Protein AF-A0A9N9HN79-F1 (afdb_monomer_lite)

Radius of gyration: 30.15 Å; chains: 1; bounding box: 58×67×75 Å

Sequence (129 aa):
DVYKTEPRVTAGRRTRNINRYTHAQLEGIEKRKSDQANNSPQASTIQQDTLSASRQISLPPETAETDHPRQRRRITTEAEKTILAQLFEFEEKLPETAILKVMSELQTVFSDWTVGRVRQYWRNNQQKK

pLDDT: mean 70.69, std 18.73, range [33.53, 93.19]

Organism: NCBI:txid144530

Foldseek 3Di:
DDDDDDDDPCPDPDPDPDDDDDPVRVVVVVVVVVVVPPDDDDDDDDDDDDDDDDDPPPDDPPDPPVPPPPPDPDDQDPVLVVLLVQQVVDLPDRDPVSLVVSVVVCCVPDVPDDSVNSVVVSVVVSVVD

Secondary structure (DSSP, 8-state):
----PPP-----------PPPPHHHHHHHHHHHHHTTTS-------------------PPPS---------PPPPPPHHHHHHHGGGGG-SS---HHHHHHHHHHHHHH-TT--HHHHHHHHHHHHTT-

Structure (mmCIF, N/CA/C/O backbone):
data_AF-A0A9N9HN79-F1
#
_entry.id   AF-A0A9N9HN79-F1
#
loop_
_atom_site.group_PDB
_atom_site.id
_atom_site.type_symbol
_atom_site.label_atom_id
_atom_site.label_alt_id
_atom_site.label_comp_id
_atom_site.label_asym_id
_atom_site.label_entity_id
_atom_site.label_seq_id
_atom_site.pdbx_PDB_ins_code
_atom_site.Cartn_x
_atom_site.Cartn_y
_atom_site.Cartn_z
_atom_site.occupancy
_atom_site.B_iso_or_equiv
_atom_site.auth_seq_id
_atom_site.auth_comp_id
_atom_site.auth_asym_id
_atom_site.auth_atom_id
_atom_site.pdbx_PDB_model_num
ATOM 1 N N . ASP A 1 1 ? 39.588 -14.903 49.117 1.00 54.19 1 ASP A N 1
ATOM 2 C CA . ASP A 1 1 ? 39.995 -15.151 47.728 1.00 54.19 1 ASP A CA 1
ATOM 3 C C . ASP A 1 1 ? 38.764 -15.621 46.965 1.00 54.19 1 ASP A C 1
ATOM 5 O O . ASP A 1 1 ? 38.142 -16.585 47.395 1.00 54.19 1 ASP A O 1
ATOM 9 N N . VAL A 1 2 ? 38.297 -14.860 45.974 1.00 57.84 2 VAL A N 1
ATOM 10 C CA . VAL A 1 2 ? 37.067 -15.180 45.225 1.00 57.84 2 VAL A CA 1
ATOM 11 C C . VAL A 1 2 ? 37.504 -15.790 43.903 1.00 57.84 2 VAL A C 1
ATOM 13 O O . VAL A 1 2 ? 38.080 -15.094 43.066 1.00 57.84 2 VAL A O 1
ATOM 16 N N . TYR A 1 3 ? 37.261 -17.089 43.729 1.00 56.56 3 TYR A N 1
ATOM 17 C CA . TYR A 1 3 ? 37.611 -17.809 42.507 1.00 56.56 3 TYR A CA 1
ATOM 18 C C . TYR A 1 3 ? 36.938 -17.151 41.296 1.00 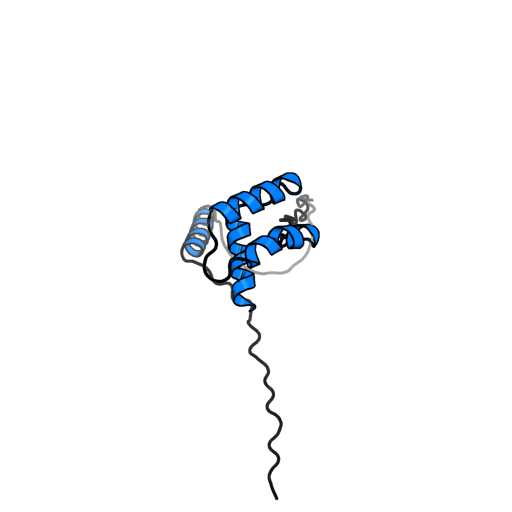56.56 3 TYR A C 1
ATOM 20 O O . TYR A 1 3 ? 35.713 -17.128 41.178 1.00 56.56 3 TYR A O 1
ATOM 28 N N . LYS A 1 4 ? 37.754 -16.602 40.392 1.00 67.44 4 LYS A N 1
ATOM 29 C CA . LYS A 1 4 ? 37.299 -16.079 39.103 1.00 67.44 4 LYS A CA 1
ATOM 30 C C . LYS A 1 4 ? 36.958 -17.265 38.206 1.00 67.44 4 LYS A C 1
ATOM 32 O O . LYS A 1 4 ? 37.851 -17.974 37.756 1.00 67.44 4 LYS A O 1
ATOM 37 N N . THR A 1 5 ? 35.675 -17.495 37.959 1.00 71.62 5 THR A N 1
ATOM 38 C CA . THR A 1 5 ? 35.227 -18.466 36.956 1.00 71.62 5 THR A CA 1
ATOM 39 C C . THR A 1 5 ? 35.488 -17.919 35.556 1.00 71.62 5 THR A C 1
ATOM 41 O O . THR A 1 5 ? 35.156 -16.767 35.273 1.00 71.62 5 THR A O 1
ATOM 44 N N . GLU A 1 6 ? 36.076 -18.741 34.689 1.00 76.25 6 GLU A N 1
ATOM 45 C CA . GLU A 1 6 ? 36.356 -18.400 33.291 1.00 76.25 6 GLU A CA 1
ATOM 46 C C . GLU A 1 6 ? 35.093 -17.959 32.521 1.00 76.25 6 GLU A C 1
ATOM 48 O O . GLU A 1 6 ? 33.981 -18.410 32.827 1.00 76.25 6 GLU A O 1
ATOM 53 N N . PRO A 1 7 ? 35.229 -17.083 31.505 1.00 73.31 7 PRO A N 1
ATOM 54 C CA . PRO A 1 7 ? 34.095 -16.639 30.708 1.00 73.31 7 PRO A CA 1
ATOM 55 C C . PRO A 1 7 ? 33.509 -17.796 29.887 1.00 73.31 7 PRO A C 1
ATOM 57 O O . PRO A 1 7 ? 34.199 -18.492 29.144 1.00 73.31 7 PRO A O 1
ATOM 60 N N . ARG A 1 8 ? 32.189 -17.976 29.987 1.00 70.50 8 ARG A N 1
ATOM 61 C CA . ARG A 1 8 ? 31.437 -18.987 29.238 1.00 70.50 8 ARG A CA 1
ATOM 62 C C . ARG A 1 8 ? 31.528 -18.720 27.732 1.00 70.50 8 ARG A C 1
ATOM 64 O O . ARG A 1 8 ? 30.953 -17.752 27.241 1.00 70.50 8 ARG A O 1
ATOM 71 N N . VAL A 1 9 ? 32.163 -19.621 26.982 1.00 67.25 9 VAL A N 1
ATOM 72 C CA . VAL A 1 9 ? 32.140 -19.594 25.511 1.00 67.25 9 VAL A CA 1
ATOM 73 C C . VAL A 1 9 ? 30.761 -20.048 25.024 1.00 67.25 9 VAL A C 1
ATOM 75 O O . VAL A 1 9 ? 30.455 -21.239 24.964 1.00 67.25 9 VAL A O 1
ATOM 78 N N . THR A 1 10 ? 29.895 -19.102 24.668 1.00 62.81 10 THR A N 1
ATOM 79 C CA . THR A 1 10 ? 28.616 -19.372 23.998 1.00 62.81 10 THR A CA 1
ATOM 80 C C . THR A 1 10 ? 28.835 -19.522 22.495 1.00 62.81 10 THR A C 1
ATOM 82 O O . THR A 1 10 ? 28.395 -18.709 21.686 1.00 62.81 10 THR A O 1
ATOM 85 N N . ALA A 1 11 ? 29.495 -20.608 22.086 1.00 60.56 11 ALA A N 1
ATOM 86 C CA . ALA A 1 11 ? 29.397 -21.055 20.702 1.00 60.56 11 ALA A CA 1
ATOM 87 C C . ALA A 1 11 ? 27.954 -21.538 20.470 1.00 60.56 11 ALA A C 1
ATOM 89 O O . ALA A 1 11 ? 27.603 -22.684 20.753 1.00 60.56 11 ALA A O 1
ATOM 90 N N . GLY A 1 12 ? 27.084 -20.629 20.021 1.00 63.03 12 GLY A N 1
ATOM 91 C CA . GLY A 1 12 ? 25.729 -20.963 19.601 1.00 63.03 12 GLY A CA 1
ATOM 92 C C . GLY A 1 12 ? 25.764 -22.110 18.591 1.00 63.03 12 GLY A C 1
ATOM 93 O O . GLY A 1 12 ? 26.648 -22.171 17.732 1.00 63.03 12 GLY A O 1
ATOM 94 N N . ARG A 1 13 ? 24.819 -23.051 18.707 1.00 63.38 13 ARG A N 1
ATOM 95 C CA . ARG A 1 13 ? 24.679 -24.161 17.758 1.00 63.38 13 ARG A CA 1
ATOM 96 C C . ARG A 1 13 ? 24.526 -23.569 16.359 1.00 63.38 13 ARG A C 1
ATOM 98 O O . ARG A 1 13 ? 23.477 -23.025 16.034 1.00 63.38 13 ARG A O 1
ATOM 105 N N . ARG A 1 14 ? 25.567 -23.675 15.529 1.00 62.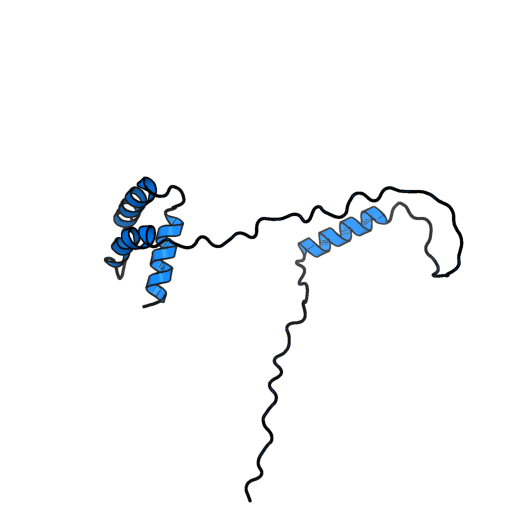94 14 ARG A N 1
ATOM 106 C CA . ARG A 1 14 ? 25.453 -23.427 14.090 1.00 62.94 14 ARG A CA 1
ATOM 107 C C . ARG A 1 14 ? 24.342 -24.335 13.577 1.00 62.94 14 ARG A C 1
ATOM 109 O O . ARG A 1 14 ? 24.472 -25.558 13.661 1.00 62.94 14 ARG A O 1
ATOM 116 N N . THR A 1 15 ? 23.249 -23.755 13.092 1.00 61.91 15 TH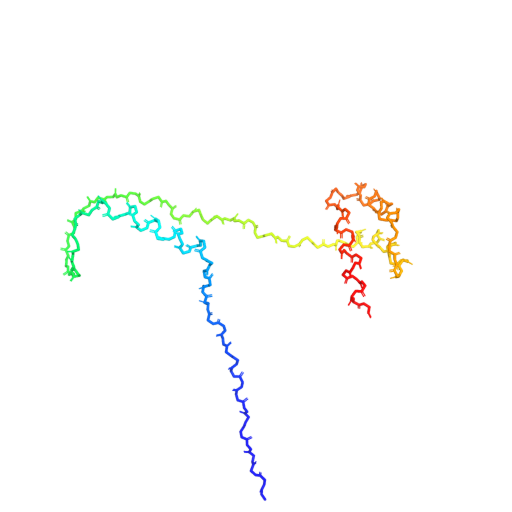R A N 1
ATOM 117 C CA . THR A 1 15 ? 22.223 -24.496 12.362 1.00 61.91 15 THR A CA 1
ATOM 118 C C . THR A 1 15 ? 22.924 -25.164 11.183 1.00 61.91 15 THR A C 1
ATOM 120 O O . THR A 1 15 ? 23.339 -24.495 10.241 1.00 61.91 15 THR A O 1
ATOM 123 N N . ARG A 1 16 ? 23.155 -26.477 11.272 1.00 63.34 16 ARG A N 1
ATOM 124 C CA . ARG A 1 16 ? 23.601 -27.274 10.126 1.00 63.34 16 ARG A CA 1
ATOM 125 C C . ARG A 1 16 ? 22.466 -27.218 9.104 1.00 63.34 16 ARG A C 1
ATOM 127 O O . ARG A 1 16 ? 21.306 -27.275 9.511 1.00 63.34 16 ARG A O 1
ATOM 134 N N . ASN A 1 17 ? 22.784 -27.074 7.820 1.00 61.03 17 ASN A N 1
ATOM 135 C CA . ASN A 1 17 ? 21.806 -27.128 6.731 1.00 61.03 17 ASN A CA 1
ATOM 136 C C . ASN A 1 17 ? 21.115 -28.503 6.734 1.00 61.03 17 ASN A C 1
ATOM 138 O O . ASN A 1 17 ? 21.560 -29.434 6.072 1.00 61.03 17 ASN A O 1
ATOM 142 N N . ILE A 1 18 ? 20.069 -28.657 7.546 1.00 69.75 18 ILE A N 1
ATOM 143 C CA . ILE A 1 18 ? 19.230 -29.850 7.581 1.00 69.75 18 ILE A CA 1
ATOM 144 C C . ILE A 1 18 ? 18.122 -29.598 6.571 1.00 69.75 18 ILE A C 1
ATOM 146 O O . ILE A 1 18 ? 17.201 -28.821 6.832 1.00 69.75 18 ILE A O 1
ATOM 150 N N . ASN A 1 19 ? 18.217 -30.253 5.419 1.00 74.94 19 ASN A N 1
ATOM 151 C CA . ASN A 1 19 ? 17.121 -30.288 4.464 1.00 74.94 19 ASN A CA 1
ATOM 152 C C . ASN A 1 19 ? 15.950 -31.031 5.116 1.00 74.94 19 ASN A C 1
ATOM 154 O O . ASN A 1 19 ? 16.065 -32.204 5.469 1.00 74.94 19 ASN A O 1
ATOM 158 N N . ARG A 1 20 ? 14.835 -30.329 5.324 1.00 79.38 20 ARG A N 1
ATOM 159 C CA . ARG A 1 20 ? 13.580 -30.932 5.777 1.00 79.38 20 ARG A CA 1
ATOM 160 C C . ARG A 1 20 ? 12.753 -31.254 4.542 1.00 79.38 20 ARG A C 1
ATOM 162 O O . ARG A 1 20 ? 12.431 -30.339 3.789 1.00 79.38 20 ARG A O 1
ATOM 169 N N . TYR A 1 21 ? 12.418 -32.526 4.357 1.00 82.56 21 TYR A N 1
ATOM 170 C CA . TYR A 1 21 ? 11.525 -32.959 3.288 1.00 82.56 21 TYR A CA 1
ATOM 171 C C . TYR A 1 21 ? 10.089 -33.077 3.802 1.00 82.56 21 TYR A C 1
ATOM 173 O O . TYR A 1 21 ? 9.861 -33.514 4.930 1.00 82.56 21 TYR A O 1
ATOM 181 N N . THR A 1 22 ? 9.120 -32.690 2.978 1.00 81.44 22 THR A N 1
ATOM 182 C CA . THR A 1 22 ? 7.700 -32.996 3.203 1.00 81.44 22 THR A CA 1
ATOM 183 C C . THR A 1 22 ? 7.372 -34.399 2.682 1.00 81.44 22 THR A C 1
ATOM 185 O O . THR A 1 22 ? 8.080 -34.926 1.826 1.00 81.44 22 THR A O 1
ATOM 188 N N . HIS A 1 23 ? 6.280 -35.009 3.158 1.00 80.44 23 HIS A N 1
ATOM 189 C CA . HIS A 1 23 ? 5.852 -36.347 2.714 1.00 80.44 23 HIS A CA 1
ATOM 190 C C . HIS A 1 23 ? 5.734 -36.450 1.183 1.00 80.44 23 HIS A C 1
ATOM 192 O O . HIS A 1 23 ? 6.276 -37.362 0.568 1.00 80.44 23 HIS A O 1
ATOM 198 N N . ALA A 1 24 ? 5.127 -35.440 0.551 1.00 78.62 24 ALA A N 1
ATOM 199 C CA . ALA A 1 24 ? 4.989 -35.369 -0.903 1.00 78.62 24 ALA A CA 1
ATOM 200 C C . ALA A 1 24 ? 6.341 -35.334 -1.646 1.00 78.62 24 ALA A C 1
ATOM 202 O O . ALA A 1 24 ? 6.458 -35.864 -2.750 1.00 78.62 24 ALA A O 1
ATOM 203 N N . GLN A 1 25 ? 7.378 -34.729 -1.051 1.00 79.75 25 GLN A N 1
ATOM 204 C CA . GLN A 1 25 ? 8.724 -34.713 -1.636 1.00 79.75 25 GLN A CA 1
ATOM 205 C C . GLN A 1 25 ? 9.391 -36.090 -1.566 1.00 79.75 25 GLN A C 1
ATOM 207 O O . GLN A 1 25 ? 10.115 -36.451 -2.490 1.00 79.75 25 GLN A O 1
ATOM 212 N N . LEU A 1 26 ? 9.129 -36.864 -0.510 1.00 78.94 26 LEU A N 1
ATOM 213 C CA . LEU A 1 26 ? 9.639 -38.230 -0.378 1.00 78.94 26 LEU A CA 1
ATOM 214 C C . LEU A 1 26 ? 8.984 -39.172 -1.397 1.00 78.94 26 LEU A C 1
ATOM 216 O O . LEU A 1 26 ? 9.701 -39.878 -2.103 1.00 78.94 26 LEU A O 1
ATOM 220 N N . GLU A 1 27 ? 7.662 -39.094 -1.575 1.00 76.62 27 GLU A N 1
ATOM 221 C CA . GLU A 1 27 ? 6.954 -39.879 -2.600 1.00 76.62 27 GLU A CA 1
ATOM 222 C C . GLU A 1 27 ? 7.466 -39.595 -4.020 1.00 76.62 27 GLU A C 1
ATOM 224 O O . GLU A 1 27 ? 7.598 -40.502 -4.843 1.00 76.62 27 GLU A O 1
ATOM 229 N N . GLY A 1 28 ? 7.773 -38.331 -4.328 1.00 71.62 28 GLY A N 1
ATOM 230 C CA . GLY A 1 28 ? 8.332 -37.954 -5.627 1.00 71.62 28 GLY A CA 1
ATOM 231 C C . GLY A 1 28 ? 9.728 -38.537 -5.877 1.00 71.62 28 GLY A C 1
ATOM 232 O O . GLY A 1 28 ? 10.066 -38.855 -7.017 1.00 71.62 28 GLY A O 1
ATOM 233 N N . ILE A 1 29 ? 10.538 -38.698 -4.826 1.00 72.19 29 ILE A N 1
ATOM 234 C CA . ILE A 1 29 ? 11.872 -39.310 -4.912 1.00 72.19 29 ILE A CA 1
ATOM 235 C C . ILE A 1 29 ? 11.760 -40.825 -5.113 1.00 72.19 29 ILE A C 1
ATOM 237 O O . ILE A 1 29 ? 12.504 -41.380 -5.920 1.00 72.19 29 ILE A O 1
ATOM 241 N N . GLU A 1 30 ? 10.838 -41.493 -4.418 1.00 64.56 30 GLU A N 1
ATOM 242 C CA . GLU A 1 30 ? 10.624 -42.937 -4.574 1.00 64.56 30 GLU A CA 1
ATOM 243 C C . GLU A 1 30 ? 10.150 -43.299 -5.983 1.00 64.56 30 GLU A C 1
ATOM 245 O O . GLU A 1 30 ? 10.729 -44.195 -6.597 1.00 64.56 30 GLU A O 1
ATOM 250 N N . LYS A 1 31 ? 9.199 -42.540 -6.546 1.00 65.62 31 LYS A N 1
ATOM 251 C CA . LYS A 1 31 ? 8.698 -42.756 -7.917 1.00 65.62 31 LYS A CA 1
ATOM 252 C C . LYS A 1 31 ? 9.805 -42.641 -8.973 1.00 65.62 31 LYS A C 1
ATOM 254 O O . LYS A 1 31 ? 9.892 -43.457 -9.884 1.00 65.62 31 LYS A O 1
ATOM 259 N N . ARG A 1 32 ? 10.722 -41.679 -8.812 1.00 59.59 32 ARG A N 1
ATOM 260 C CA . ARG A 1 32 ? 11.881 -41.530 -9.714 1.00 59.59 32 ARG A CA 1
ATOM 261 C C . ARG A 1 32 ? 12.873 -42.689 -9.613 1.00 59.59 32 ARG A C 1
ATOM 263 O O . ARG A 1 32 ? 13.520 -43.014 -10.602 1.00 59.59 32 ARG A O 1
ATOM 270 N N . LYS A 1 33 ? 13.014 -43.302 -8.433 1.00 58.94 33 LYS A N 1
ATOM 271 C CA . LYS A 1 33 ? 13.878 -44.477 -8.246 1.00 58.94 33 LYS A CA 1
ATOM 272 C C . LYS A 1 33 ? 13.246 -45.751 -8.804 1.00 58.94 33 LYS A C 1
ATOM 274 O O . LYS A 1 33 ? 13.971 -46.575 -9.353 1.00 58.94 33 LYS A O 1
ATOM 279 N N . SER A 1 34 ? 11.926 -45.912 -8.698 1.00 56.19 34 SER A N 1
ATOM 280 C CA . SER A 1 34 ? 11.229 -47.089 -9.234 1.00 56.19 34 SER A CA 1
ATOM 281 C C . SER A 1 34 ? 11.244 -47.142 -10.761 1.00 56.19 34 SER A C 1
ATOM 283 O O . SER A 1 34 ? 11.407 -48.223 -11.321 1.00 56.19 34 SER A O 1
ATOM 285 N N . ASP A 1 35 ? 11.180 -45.993 -11.439 1.00 53.19 35 ASP A N 1
ATOM 286 C CA . ASP A 1 35 ? 11.253 -45.945 -12.907 1.00 53.19 35 ASP A CA 1
ATOM 287 C C . ASP A 1 35 ? 12.654 -46.302 -13.440 1.00 53.19 35 ASP A C 1
ATOM 289 O O . ASP A 1 35 ? 12.804 -46.762 -14.572 1.00 53.19 35 ASP A O 1
ATOM 293 N N . GLN A 1 36 ? 13.689 -46.161 -12.607 1.00 51.16 36 GLN A N 1
ATOM 294 C CA . GLN A 1 36 ? 15.071 -46.510 -12.945 1.00 51.16 36 GLN A CA 1
ATOM 295 C C . GLN A 1 36 ? 15.402 -47.996 -12.690 1.00 51.16 36 GLN A C 1
ATOM 297 O O . GLN A 1 36 ? 16.453 -48.470 -13.116 1.00 51.16 36 GLN A O 1
ATOM 302 N N . ALA A 1 37 ? 14.514 -48.751 -12.030 1.00 49.56 37 ALA A N 1
ATOM 303 C CA . ALA A 1 37 ? 14.754 -50.143 -11.637 1.00 49.56 37 ALA A CA 1
ATOM 304 C C . ALA A 1 37 ? 14.436 -51.188 -12.731 1.00 49.56 37 ALA A C 1
ATOM 306 O O . ALA A 1 37 ? 14.836 -52.340 -12.590 1.00 49.56 37 ALA A O 1
ATOM 307 N N . ASN A 1 38 ? 13.770 -50.808 -13.831 1.00 46.25 38 ASN A N 1
ATOM 308 C CA . ASN A 1 38 ? 13.356 -51.746 -14.891 1.00 46.25 38 ASN A CA 1
ATOM 309 C C . ASN A 1 38 ? 14.311 -51.845 -16.095 1.00 46.25 38 ASN A C 1
ATOM 311 O O . ASN A 1 38 ? 14.033 -52.590 -17.028 1.00 46.25 38 ASN A O 1
ATOM 315 N N . ASN A 1 39 ? 15.449 -51.149 -16.080 1.00 44.19 39 ASN A N 1
ATOM 316 C CA . ASN A 1 39 ? 16.529 -51.367 -17.046 1.00 44.19 39 ASN A CA 1
ATOM 317 C C . ASN A 1 39 ? 17.867 -51.417 -16.302 1.00 44.19 39 ASN A C 1
ATOM 319 O O . ASN A 1 39 ? 18.585 -50.425 -16.210 1.00 44.19 39 ASN A O 1
ATOM 323 N N . SER A 1 40 ? 18.184 -52.584 -15.743 1.00 38.91 40 SER A N 1
ATOM 324 C CA . SER A 1 40 ? 19.512 -52.904 -15.218 1.00 38.91 40 SER A CA 1
ATOM 325 C C . SER A 1 40 ? 20.141 -53.991 -16.088 1.00 38.91 40 SER A C 1
ATOM 327 O O . SER A 1 40 ? 19.461 -54.941 -16.479 1.00 38.91 40 SER A O 1
ATOM 329 N N . PRO A 1 41 ? 21.455 -53.899 -16.326 1.00 41.31 41 PRO A N 1
ATOM 330 C CA . PRO A 1 41 ? 22.275 -54.968 -15.790 1.00 41.31 41 PRO A CA 1
ATOM 331 C C . PRO A 1 41 ? 23.363 -54.440 -14.854 1.00 41.31 41 PRO A C 1
ATOM 333 O O . PRO A 1 41 ? 24.163 -53.581 -15.206 1.00 41.31 41 PRO A O 1
ATOM 336 N N . GLN A 1 42 ? 23.362 -55.055 -13.671 1.00 36.22 42 GLN A N 1
ATOM 337 C CA . GLN A 1 42 ? 24.488 -55.399 -12.805 1.00 36.22 42 GLN A CA 1
ATOM 338 C C . GLN A 1 42 ? 25.409 -54.289 -12.279 1.00 36.22 42 GLN A C 1
ATOM 340 O O . GLN A 1 42 ? 26.275 -53.742 -12.952 1.00 36.22 42 GLN A O 1
ATOM 345 N N . ALA A 1 43 ? 25.310 -54.113 -10.962 1.00 41.19 43 ALA A N 1
ATOM 346 C CA . ALA A 1 43 ? 26.387 -53.635 -10.114 1.00 41.19 43 ALA A CA 1
ATOM 347 C C . ALA A 1 43 ? 27.653 -54.498 -10.266 1.00 41.19 43 ALA A C 1
ATOM 349 O O . ALA A 1 43 ? 27.555 -55.727 -10.262 1.00 41.19 43 ALA A O 1
ATOM 350 N N . SER A 1 44 ? 28.835 -53.878 -10.261 1.00 39.72 44 SER A N 1
ATOM 351 C CA . SER A 1 44 ? 29.803 -53.957 -9.147 1.00 39.72 44 SER A CA 1
ATOM 352 C C . SER A 1 44 ? 31.163 -53.351 -9.525 1.00 39.72 44 SER A C 1
ATOM 354 O O . SER A 1 44 ? 31.618 -53.469 -10.656 1.00 39.72 44 SER A O 1
ATOM 356 N N . THR A 1 45 ? 31.830 -52.824 -8.494 1.00 33.53 45 THR A N 1
ATOM 357 C CA . THR A 1 45 ? 33.294 -52.763 -8.333 1.00 33.53 45 THR A CA 1
ATOM 358 C C . THR A 1 45 ? 34.023 -51.511 -8.835 1.00 33.53 45 THR A C 1
ATOM 360 O O . THR A 1 45 ? 34.273 -51.302 -10.015 1.00 33.53 45 THR A O 1
ATOM 363 N N . ILE A 1 46 ? 34.464 -50.723 -7.849 1.00 48.16 46 ILE A N 1
ATOM 364 C CA . ILE A 1 46 ? 35.583 -49.780 -7.923 1.00 48.16 46 ILE A CA 1
ATOM 365 C C . ILE A 1 46 ? 36.848 -50.562 -8.304 1.00 48.16 46 ILE A C 1
ATOM 367 O O . ILE A 1 46 ? 37.317 -51.350 -7.486 1.00 48.16 46 ILE A O 1
ATOM 371 N N . GLN A 1 47 ? 37.422 -50.317 -9.483 1.00 37.09 47 GLN A N 1
ATOM 372 C CA . GLN A 1 47 ? 38.855 -50.503 -9.748 1.00 37.09 47 GLN A CA 1
ATOM 373 C C . GLN A 1 47 ? 39.356 -49.369 -10.649 1.00 37.09 47 GLN A C 1
ATOM 375 O O . GLN A 1 47 ? 38.765 -49.059 -11.682 1.00 37.09 47 GLN A O 1
ATOM 380 N N . GLN A 1 48 ? 40.428 -48.725 -10.191 1.00 45.72 48 GLN A N 1
ATOM 381 C CA . GLN A 1 48 ? 41.299 -47.871 -10.986 1.00 45.72 48 GLN A CA 1
ATOM 382 C C . GLN A 1 48 ? 42.053 -48.764 -11.979 1.00 45.72 48 GLN A C 1
ATOM 384 O O . GLN A 1 48 ? 42.601 -49.771 -11.552 1.00 45.72 48 GLN A O 1
ATOM 389 N N . ASP A 1 49 ? 42.075 -48.424 -13.267 1.00 34.97 49 ASP A N 1
ATOM 390 C CA . ASP A 1 49 ? 43.323 -48.198 -14.004 1.00 34.97 49 ASP A CA 1
ATOM 391 C C . ASP A 1 49 ? 43.079 -47.807 -15.471 1.00 34.97 49 ASP A C 1
ATOM 393 O O . ASP A 1 49 ? 41.988 -47.885 -16.027 1.00 34.97 49 ASP A O 1
ATOM 397 N N . THR A 1 50 ? 44.150 -47.255 -16.017 1.00 42.06 50 THR A N 1
ATOM 398 C CA . THR A 1 50 ? 44.349 -46.343 -17.142 1.00 42.06 50 THR A CA 1
ATOM 399 C C . THR A 1 50 ? 43.975 -46.807 -18.566 1.00 42.06 50 THR A C 1
ATOM 401 O O . THR A 1 50 ? 44.025 -47.989 -18.881 1.00 42.06 50 THR A O 1
ATOM 404 N N . LEU A 1 51 ? 43.833 -45.790 -19.439 1.00 38.16 51 LEU A N 1
ATOM 405 C CA . LEU A 1 51 ? 44.050 -45.731 -20.905 1.00 38.16 51 LEU A CA 1
ATOM 406 C C . LEU A 1 51 ? 42.818 -45.668 -21.837 1.00 38.16 51 LEU A C 1
ATOM 408 O O . LEU A 1 51 ? 42.272 -46.661 -22.299 1.00 38.16 51 LEU A O 1
ATOM 412 N N . SER A 1 52 ? 42.505 -44.418 -22.200 1.00 41.12 52 SER A N 1
ATOM 413 C CA . SER A 1 52 ? 42.313 -43.904 -23.566 1.00 41.12 52 SER A CA 1
ATOM 414 C C . SER A 1 52 ? 41.449 -44.693 -24.559 1.00 41.12 52 SER A C 1
ATOM 416 O O . SER A 1 52 ? 41.949 -45.492 -25.343 1.00 41.12 52 SER A O 1
ATOM 418 N N . ALA A 1 53 ? 40.191 -44.269 -24.697 1.00 35.19 53 ALA A N 1
ATOM 419 C CA . ALA A 1 53 ? 39.513 -44.250 -25.991 1.00 35.19 53 ALA A CA 1
ATOM 420 C C . ALA A 1 53 ? 38.628 -43.001 -26.087 1.00 35.19 53 ALA A C 1
ATOM 422 O O . ALA A 1 53 ? 37.635 -42.846 -25.378 1.00 35.19 53 ALA A O 1
ATOM 423 N N . SER A 1 54 ? 39.047 -42.088 -26.961 1.00 47.28 54 SER A N 1
ATOM 424 C CA . SER A 1 54 ? 38.366 -40.847 -27.313 1.00 47.28 54 SER A CA 1
ATOM 425 C C . SER A 1 54 ? 36.922 -41.103 -27.757 1.00 47.28 54 SER A C 1
ATOM 427 O O . SER A 1 54 ? 36.681 -41.699 -28.806 1.00 47.28 54 SER A O 1
ATOM 429 N N . ARG A 1 55 ? 35.958 -40.602 -26.981 1.00 40.47 55 ARG A N 1
ATOM 430 C CA . ARG A 1 55 ? 34.645 -40.182 -27.479 1.00 40.47 55 ARG A CA 1
ATOM 431 C C . ARG A 1 55 ? 34.305 -38.857 -26.814 1.00 40.47 55 ARG A C 1
ATOM 433 O O . ARG A 1 55 ? 33.875 -38.823 -25.665 1.00 40.47 55 ARG A O 1
ATOM 440 N N . GLN A 1 56 ? 34.533 -37.768 -27.547 1.00 45.25 56 GLN A N 1
ATOM 441 C CA . GLN A 1 56 ? 33.936 -36.467 -27.261 1.00 45.25 56 GLN A CA 1
ATOM 442 C C . GLN A 1 56 ? 32.413 -36.633 -27.252 1.00 45.25 56 GLN A C 1
ATOM 444 O O . GLN A 1 56 ? 31.763 -36.612 -28.293 1.00 45.25 56 GLN A O 1
ATOM 449 N N . ILE A 1 57 ? 31.846 -36.829 -26.068 1.00 41.53 57 ILE A N 1
ATOM 450 C CA . ILE A 1 57 ? 30.457 -36.489 -25.809 1.00 41.53 57 ILE A CA 1
ATOM 451 C C . ILE A 1 57 ? 30.525 -35.034 -25.376 1.00 41.53 57 ILE A C 1
ATOM 453 O O . ILE A 1 57 ? 31.023 -34.729 -24.294 1.00 41.53 57 ILE A O 1
ATOM 457 N N . SER A 1 58 ? 30.114 -34.135 -26.265 1.00 43.91 58 SER A N 1
ATOM 458 C CA . SER A 1 58 ? 29.904 -32.733 -25.930 1.00 4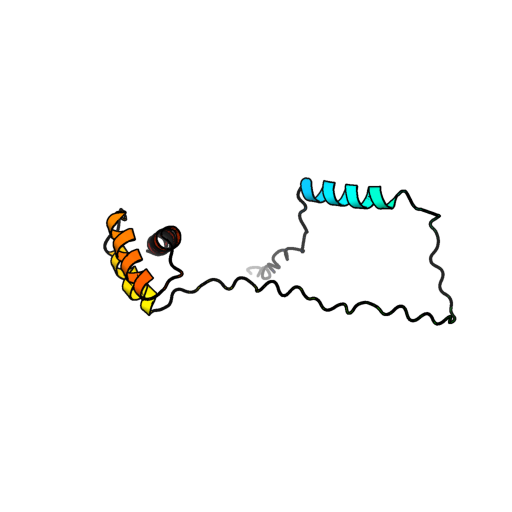3.91 58 SER A CA 1
ATOM 459 C C . SER A 1 58 ? 28.952 -32.676 -24.738 1.00 43.91 58 SER A C 1
ATOM 461 O O . SER A 1 58 ? 27.762 -32.957 -24.883 1.00 43.91 58 SER A O 1
ATOM 463 N N . LEU A 1 59 ? 29.483 -32.368 -23.552 1.00 43.16 59 LEU A N 1
ATOM 464 C CA . LEU A 1 59 ? 28.658 -31.990 -22.414 1.00 43.16 59 LEU A CA 1
ATOM 465 C C . LEU A 1 59 ? 27.804 -30.793 -22.863 1.00 43.16 59 LEU A C 1
ATOM 467 O O . LEU A 1 59 ? 28.365 -29.835 -23.407 1.00 43.16 59 LEU A O 1
ATOM 471 N N . PRO A 1 60 ? 26.474 -30.810 -22.665 1.00 50.44 60 PRO A N 1
ATOM 472 C CA . PRO A 1 60 ? 25.715 -29.575 -22.757 1.00 50.44 60 PRO A CA 1
ATOM 473 C C . PRO A 1 60 ? 26.309 -28.599 -21.731 1.00 50.44 60 PRO A C 1
ATOM 475 O O . PRO A 1 60 ? 26.664 -29.038 -20.633 1.00 50.44 60 PRO A O 1
ATOM 478 N N . PRO A 1 61 ? 26.474 -27.310 -22.068 1.00 47.19 61 PRO A N 1
ATOM 479 C CA . PRO A 1 61 ? 27.035 -26.352 -21.134 1.00 47.19 61 PRO A CA 1
ATOM 480 C C . PRO A 1 61 ? 26.177 -26.333 -19.869 1.00 47.19 61 PRO A C 1
ATOM 482 O O . PRO A 1 61 ? 24.993 -25.993 -19.885 1.00 47.19 61 PRO A O 1
ATOM 485 N N . GLU A 1 62 ? 26.809 -26.730 -18.773 1.00 50.38 62 GLU A N 1
ATOM 486 C CA . GLU A 1 62 ? 26.360 -26.568 -17.401 1.00 50.38 62 GLU A CA 1
ATOM 487 C C . GLU A 1 62 ? 26.409 -25.076 -17.041 1.00 50.38 62 GLU A C 1
ATOM 489 O O . GLU A 1 62 ? 27.225 -24.649 -16.242 1.00 50.38 62 GLU A O 1
ATOM 494 N N . THR A 1 63 ? 25.581 -24.252 -17.684 1.00 53.16 63 THR A N 1
ATOM 495 C CA . THR A 1 63 ? 25.363 -22.842 -17.322 1.00 53.16 63 THR A CA 1
ATOM 496 C C . THR A 1 63 ? 24.001 -22.372 -17.826 1.00 53.16 63 THR A C 1
ATOM 498 O O . THR A 1 63 ? 23.865 -21.428 -18.597 1.00 53.16 63 THR A O 1
ATOM 501 N N . ALA A 1 64 ? 22.945 -23.010 -17.343 1.00 49.84 64 ALA A N 1
ATOM 502 C CA . ALA A 1 64 ? 21.728 -22.262 -17.078 1.00 49.84 64 ALA A CA 1
ATOM 503 C C . ALA A 1 64 ? 21.572 -22.248 -15.563 1.00 49.84 64 ALA A C 1
ATOM 505 O O . ALA A 1 64 ? 20.729 -22.951 -15.002 1.00 49.84 64 ALA A O 1
ATOM 506 N N . GLU A 1 65 ? 22.427 -21.457 -14.896 1.00 51.59 65 GLU A N 1
ATOM 507 C CA . GLU A 1 65 ? 21.994 -20.827 -13.656 1.00 51.59 65 GLU A CA 1
ATOM 508 C C . GLU A 1 65 ? 20.640 -20.225 -13.995 1.00 51.59 65 GLU A C 1
ATOM 510 O O . GLU A 1 65 ? 20.522 -19.295 -14.792 1.00 51.59 65 GLU A O 1
ATOM 515 N N . THR A 1 66 ? 19.587 -20.880 -13.518 1.00 49.69 66 THR A N 1
ATOM 516 C CA . THR A 1 66 ? 18.263 -20.311 -13.605 1.00 49.69 66 THR A CA 1
ATOM 517 C C . THR A 1 66 ? 18.336 -19.145 -12.643 1.00 49.69 66 THR A C 1
ATOM 519 O O . THR A 1 66 ? 18.127 -19.309 -11.440 1.00 49.69 66 THR A O 1
ATOM 522 N N . ASP A 1 67 ? 18.731 -17.991 -13.180 1.00 55.53 67 ASP A N 1
ATOM 523 C CA . ASP A 1 67 ? 18.587 -16.674 -12.592 1.00 55.53 67 ASP A CA 1
ATOM 524 C C . ASP A 1 67 ? 17.089 -16.469 -12.387 1.00 55.53 67 ASP A C 1
ATOM 526 O O . ASP A 1 67 ? 16.406 -15.751 -13.112 1.00 55.53 67 ASP A O 1
ATOM 530 N N . HIS A 1 68 ? 16.526 -17.162 -11.399 1.00 57.91 68 HIS A N 1
ATOM 531 C CA . HIS A 1 68 ? 15.291 -16.734 -10.798 1.00 57.91 68 HIS A CA 1
ATOM 532 C C . HIS A 1 68 ? 15.628 -15.361 -10.239 1.00 57.91 68 HIS A C 1
ATOM 534 O O . HIS A 1 68 ? 16.426 -15.291 -9.293 1.00 57.91 68 HIS A O 1
ATOM 540 N N . PRO A 1 69 ? 15.089 -14.267 -10.811 1.00 65.81 69 PRO A N 1
ATOM 541 C CA . PRO A 1 69 ? 15.380 -12.950 -10.295 1.00 65.81 69 PRO A CA 1
ATOM 542 C C . PRO A 1 69 ? 14.962 -12.986 -8.833 1.00 65.81 69 PRO A C 1
ATOM 544 O O . PRO A 1 69 ? 13.783 -13.180 -8.520 1.00 65.81 69 PRO A O 1
ATOM 547 N N . ARG A 1 70 ? 15.942 -12.894 -7.921 1.00 63.62 70 ARG A N 1
ATOM 548 C CA . ARG A 1 70 ? 15.663 -12.824 -6.487 1.00 63.62 70 ARG A CA 1
ATOM 549 C C . ARG A 1 70 ? 14.636 -11.719 -6.335 1.00 63.62 70 ARG A C 1
ATOM 551 O O . ARG A 1 70 ? 14.943 -10.574 -6.661 1.00 63.62 70 ARG A O 1
ATOM 558 N N . GLN A 1 71 ? 13.422 -12.064 -5.899 1.00 67.38 71 GLN A N 1
ATOM 559 C CA . GLN A 1 71 ? 12.345 -11.092 -5.756 1.00 67.38 71 GLN A CA 1
ATOM 560 C C . GLN A 1 71 ? 12.809 -10.020 -4.773 1.00 67.38 71 GLN A C 1
ATOM 562 O O . GLN A 1 71 ? 12.803 -10.204 -3.552 1.00 67.38 71 GLN A O 1
ATOM 567 N N . ARG A 1 72 ? 13.292 -8.902 -5.317 1.00 74.56 72 ARG A N 1
ATOM 568 C CA . ARG A 1 72 ? 13.750 -7.777 -4.523 1.00 74.56 72 ARG A CA 1
ATOM 569 C C . ARG A 1 72 ? 12.511 -7.201 -3.863 1.00 74.56 72 ARG A C 1
ATOM 571 O O . ARG A 1 72 ? 11.547 -6.838 -4.535 1.00 74.56 72 ARG A O 1
ATOM 578 N N . ARG A 1 73 ? 12.518 -7.143 -2.531 1.00 78.44 73 ARG A N 1
ATOM 579 C CA . ARG A 1 73 ? 11.411 -6.547 -1.779 1.00 78.44 73 ARG A CA 1
ATOM 580 C C . ARG A 1 73 ? 11.227 -5.107 -2.259 1.00 78.44 73 ARG A C 1
ATOM 582 O O . ARG A 1 73 ? 12.169 -4.319 -2.200 1.00 78.44 73 ARG A O 1
ATOM 589 N N . ARG A 1 74 ? 10.025 -4.776 -2.739 1.00 82.00 74 ARG A N 1
ATOM 590 C CA . ARG A 1 74 ? 9.679 -3.419 -3.183 1.00 82.00 74 ARG A CA 1
ATOM 591 C C . ARG A 1 74 ? 9.732 -2.473 -1.987 1.00 82.00 74 ARG A C 1
ATOM 593 O O . ARG A 1 74 ? 8.959 -2.642 -1.043 1.00 82.00 74 ARG A O 1
ATOM 600 N N . ILE A 1 75 ? 10.626 -1.494 -2.046 1.00 86.75 75 ILE A N 1
ATOM 601 C CA . ILE A 1 75 ? 10.783 -0.450 -1.032 1.00 86.75 75 ILE A CA 1
ATOM 602 C C . ILE A 1 75 ? 9.818 0.682 -1.368 1.00 86.75 75 ILE A C 1
ATOM 604 O O . ILE A 1 75 ? 9.734 1.083 -2.525 1.00 86.75 75 ILE A O 1
ATOM 608 N N . THR A 1 76 ? 9.091 1.179 -0.368 1.00 89.31 76 THR A N 1
ATOM 609 C CA . THR A 1 76 ? 8.244 2.364 -0.538 1.00 89.31 76 THR A CA 1
ATOM 610 C C . THR A 1 76 ? 9.098 3.619 -0.673 1.00 89.31 76 THR A C 1
ATOM 612 O O . THR A 1 76 ? 9.893 3.903 0.233 1.00 89.31 76 THR A O 1
ATOM 615 N N . THR A 1 77 ? 8.939 4.351 -1.774 1.00 90.94 77 THR A N 1
ATOM 616 C CA . THR A 1 77 ? 9.675 5.594 -2.061 1.00 90.94 77 THR A CA 1
ATOM 617 C C . THR A 1 77 ? 9.199 6.738 -1.164 1.00 90.94 77 THR A C 1
ATOM 619 O O . THR A 1 77 ? 8.169 6.637 -0.499 1.00 90.94 77 THR A O 1
ATOM 622 N N . GLU A 1 78 ? 9.945 7.841 -1.103 1.00 91.12 78 GLU A N 1
ATOM 623 C CA . GLU A 1 78 ? 9.541 9.002 -0.293 1.00 91.12 78 GLU A CA 1
ATOM 624 C C . GLU A 1 78 ? 8.255 9.655 -0.807 1.00 91.12 78 GLU A C 1
ATOM 626 O O . GLU A 1 78 ? 7.374 9.954 -0.007 1.00 91.12 78 GLU A O 1
ATOM 631 N N . ALA A 1 79 ? 8.095 9.759 -2.128 1.00 88.81 79 ALA A N 1
ATOM 632 C CA . ALA A 1 79 ? 6.867 10.250 -2.753 1.00 88.81 79 ALA A CA 1
ATOM 633 C C . ALA A 1 79 ? 5.646 9.359 -2.459 1.00 88.81 79 ALA A C 1
ATOM 635 O O . ALA A 1 79 ? 4.528 9.844 -2.345 1.00 88.81 79 ALA A O 1
ATOM 636 N N . GLU A 1 80 ? 5.834 8.049 -2.297 1.00 91.31 80 GLU A N 1
ATOM 637 C CA . GLU A 1 80 ? 4.742 7.172 -1.864 1.00 91.31 80 GLU A CA 1
ATOM 638 C C . GLU A 1 80 ? 4.392 7.392 -0.394 1.00 91.31 80 GLU A C 1
ATOM 640 O O . GLU A 1 80 ? 3.219 7.378 -0.025 1.00 91.31 80 GLU A O 1
ATOM 645 N N . LYS A 1 81 ? 5.400 7.604 0.460 1.00 92.19 81 LYS A N 1
ATOM 646 C CA . LYS A 1 81 ? 5.187 7.835 1.894 1.00 92.19 81 LYS A CA 1
ATOM 647 C C . LYS A 1 81 ? 4.388 9.108 2.154 1.00 92.19 81 LYS A C 1
ATOM 649 O O . LYS A 1 81 ? 3.581 9.098 3.075 1.00 92.19 81 LYS A O 1
ATOM 654 N N . THR A 1 82 ? 4.589 10.170 1.373 1.00 91.88 82 THR A N 1
ATOM 655 C CA . THR A 1 82 ? 3.835 11.423 1.544 1.00 91.88 82 THR A CA 1
ATOM 656 C C . THR A 1 82 ? 2.345 11.224 1.278 1.00 91.88 82 THR A C 1
ATOM 658 O O . THR A 1 82 ? 1.527 11.697 2.060 1.00 91.88 82 THR A O 1
ATOM 661 N N . ILE A 1 83 ? 1.983 10.455 0.248 1.00 91.44 83 ILE A N 1
ATOM 662 C CA . ILE A 1 83 ? 0.581 10.130 -0.057 1.00 91.44 83 ILE A CA 1
ATOM 663 C C . ILE A 1 83 ? 0.003 9.191 1.016 1.00 91.44 83 ILE A C 1
ATOM 665 O O . ILE A 1 83 ? -1.092 9.405 1.530 1.00 91.44 83 ILE A O 1
ATOM 669 N N . LEU A 1 84 ? 0.765 8.171 1.424 1.00 91.62 84 LEU A N 1
ATOM 670 C CA . LEU A 1 84 ? 0.340 7.216 2.455 1.00 91.62 84 LEU A CA 1
ATOM 671 C C . LEU A 1 84 ? 0.224 7.834 3.854 1.00 91.62 84 LEU A C 1
ATOM 673 O O . LEU A 1 84 ? -0.438 7.246 4.709 1.00 91.62 84 LEU A O 1
ATOM 677 N N . ALA A 1 85 ? 0.845 8.990 4.102 1.00 89.88 85 ALA A N 1
ATOM 678 C CA . ALA A 1 85 ? 0.790 9.668 5.393 1.00 89.88 85 ALA A CA 1
ATOM 679 C C . ALA A 1 85 ? -0.643 10.050 5.793 1.00 89.88 85 ALA A C 1
ATOM 681 O O . ALA A 1 85 ? -0.970 9.999 6.976 1.00 89.88 85 ALA A O 1
ATOM 682 N N . GLN A 1 86 ? -1.515 10.313 4.812 1.00 88.44 86 GLN A N 1
ATOM 683 C CA . GLN A 1 86 ? -2.942 10.585 5.024 1.00 88.44 86 GLN A CA 1
ATOM 684 C C . GLN A 1 86 ? -3.661 9.439 5.762 1.00 88.44 86 GLN A C 1
ATOM 686 O O . GLN A 1 86 ? -4.636 9.655 6.474 1.00 88.44 86 GLN A O 1
ATOM 691 N N . LEU A 1 87 ? -3.174 8.197 5.638 1.00 88.12 87 LEU A N 1
ATOM 692 C CA . LEU A 1 87 ? -3.764 7.036 6.316 1.00 88.12 87 LEU A CA 1
ATOM 693 C C . LEU A 1 87 ? -3.516 7.046 7.829 1.00 88.12 87 LEU A C 1
ATOM 695 O O . LEU A 1 87 ? -4.199 6.327 8.557 1.00 88.12 87 LEU A O 1
ATOM 699 N N . PHE A 1 88 ? -2.526 7.806 8.304 1.00 85.25 88 PHE A N 1
ATOM 700 C CA . PHE A 1 88 ? -2.175 7.866 9.724 1.00 85.25 88 PHE A CA 1
ATOM 701 C C . PHE A 1 88 ? -3.027 8.844 10.527 1.00 85.25 88 PHE A C 1
ATOM 703 O O . PHE A 1 88 ? -2.944 8.821 11.751 1.00 85.25 88 PHE A O 1
ATOM 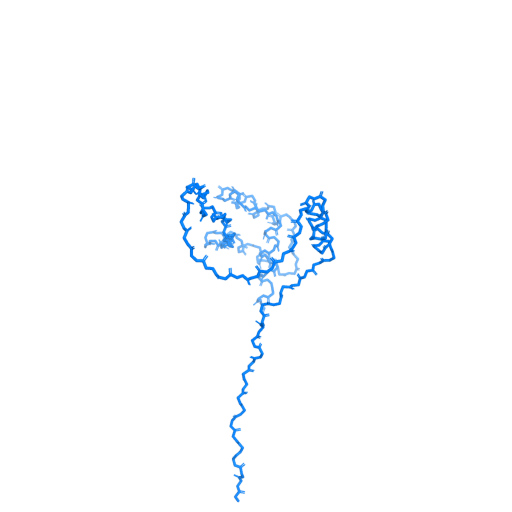710 N N . GLU A 1 89 ? -3.886 9.626 9.872 1.00 83.81 89 GLU A N 1
ATOM 711 C CA . GLU A 1 89 ? -4.949 10.381 10.548 1.00 83.81 89 GLU A CA 1
ATOM 712 C C . GLU A 1 89 ? -5.959 9.441 11.233 1.00 83.81 89 GLU A C 1
ATOM 714 O O . GLU A 1 89 ? -6.615 9.813 12.202 1.00 83.81 89 GLU A O 1
ATOM 719 N N . PHE A 1 90 ? -6.050 8.191 10.768 1.00 81.94 90 PHE A N 1
ATOM 720 C CA . PHE A 1 90 ? -6.941 7.170 11.307 1.00 81.94 90 PHE A CA 1
ATOM 721 C C . PHE A 1 90 ? -6.176 6.227 12.246 1.00 81.94 90 PHE A C 1
ATOM 723 O O . PHE A 1 90 ? -5.562 5.249 11.802 1.00 81.94 90 PHE A O 1
ATOM 730 N N . GLU A 1 91 ? -6.204 6.523 13.550 1.00 74.81 91 GLU A N 1
ATOM 731 C CA . GLU A 1 91 ? -5.465 5.755 14.564 1.00 74.81 91 GLU A CA 1
ATOM 732 C C . GLU A 1 91 ? -6.098 4.392 14.872 1.00 74.81 91 GLU A C 1
ATOM 734 O O . GLU A 1 91 ? -5.402 3.381 14.838 1.00 74.81 91 GLU A O 1
ATOM 739 N N . GLU A 1 92 ? -7.411 4.332 15.111 1.00 78.75 92 GLU A N 1
ATOM 740 C CA . GLU A 1 92 ? -8.070 3.093 15.558 1.00 78.75 92 GLU A CA 1
ATOM 741 C C . GLU A 1 92 ? -8.640 2.241 14.420 1.00 78.75 92 GLU A C 1
ATOM 743 O O . GLU A 1 92 ? -8.539 1.011 14.432 1.00 78.75 92 GLU A O 1
ATOM 748 N N . LYS A 1 93 ? -9.288 2.872 13.435 1.00 84.25 93 LYS A N 1
ATOM 749 C CA . LYS A 1 93 ? -9.981 2.171 12.347 1.00 84.25 93 LYS A CA 1
ATOM 750 C C . LYS A 1 93 ? -9.762 2.885 11.033 1.00 84.25 93 LYS A C 1
ATOM 752 O O . LYS A 1 93 ? -10.099 4.054 10.901 1.00 84.25 93 LYS A O 1
ATOM 757 N N . LEU A 1 94 ? -9.263 2.142 10.051 1.00 85.50 94 LEU A N 1
ATOM 758 C CA . LEU A 1 94 ? -9.072 2.638 8.699 1.00 85.50 94 LEU A CA 1
ATOM 759 C C . LEU A 1 94 ? -10.369 2.457 7.887 1.00 85.50 94 LEU A C 1
ATOM 761 O O . LEU A 1 94 ? -10.712 1.312 7.570 1.00 85.50 94 LEU A O 1
ATOM 765 N N . PRO A 1 95 ? -11.104 3.536 7.552 1.00 89.81 95 PRO A N 1
ATOM 766 C CA . PRO A 1 95 ? -12.319 3.419 6.759 1.00 89.81 95 PRO A CA 1
ATOM 767 C C . PRO A 1 95 ? -11.983 3.042 5.313 1.00 89.81 95 PRO A C 1
ATOM 769 O O . PRO A 1 95 ? -10.986 3.486 4.741 1.00 89.81 95 PRO A O 1
ATOM 772 N N . GLU A 1 96 ? -12.843 2.237 4.691 1.00 90.19 96 GLU A N 1
ATOM 773 C CA . GLU A 1 96 ? -12.620 1.745 3.327 1.00 90.19 96 GLU A CA 1
ATOM 774 C C . GLU A 1 96 ? -12.601 2.879 2.292 1.00 90.19 96 GLU A C 1
ATOM 776 O O . GLU A 1 96 ? -11.825 2.843 1.339 1.00 90.19 96 GLU A O 1
ATOM 781 N N . THR A 1 97 ? -13.357 3.949 2.541 1.00 90.50 97 THR A N 1
ATOM 782 C CA . THR A 1 97 ? -13.371 5.167 1.721 1.00 90.50 97 THR A CA 1
ATOM 783 C C . THR A 1 97 ? -12.014 5.874 1.686 1.00 90.50 97 THR A C 1
ATOM 785 O O . THR A 1 97 ? -11.584 6.307 0.618 1.00 90.50 97 THR A O 1
ATOM 788 N N . ALA A 1 98 ? -11.297 5.938 2.814 1.00 89.88 98 ALA A N 1
ATOM 789 C CA . ALA A 1 98 ? -9.957 6.527 2.866 1.00 89.88 98 ALA A CA 1
ATOM 790 C C . ALA A 1 98 ? -8.938 5.678 2.097 1.00 89.88 98 ALA A C 1
ATOM 792 O O . ALA A 1 98 ? -8.086 6.220 1.396 1.00 89.88 98 ALA A O 1
ATOM 793 N N . ILE A 1 99 ? -9.061 4.346 2.164 1.00 92.06 99 ILE A N 1
ATOM 794 C CA . ILE A 1 99 ? -8.204 3.436 1.394 1.00 92.06 99 ILE A CA 1
ATOM 795 C C . ILE A 1 99 ? -8.401 3.659 -0.104 1.00 92.06 99 ILE A C 1
ATOM 797 O O . ILE A 1 99 ? -7.419 3.745 -0.836 1.00 92.06 99 ILE A O 1
ATOM 801 N N . LEU A 1 100 ? -9.652 3.763 -0.560 1.00 92.00 100 LEU A N 1
ATOM 802 C CA . LEU A 1 100 ? -9.965 3.994 -1.970 1.00 92.00 100 LEU A CA 1
ATOM 803 C C . LEU A 1 100 ? -9.474 5.364 -2.444 1.00 92.00 100 LEU A C 1
ATOM 805 O O . LEU A 1 100 ? -8.903 5.450 -3.529 1.00 92.00 100 LEU A O 1
ATOM 809 N N . LYS A 1 101 ? -9.619 6.408 -1.618 1.00 92.50 101 LYS A N 1
ATOM 810 C CA . LYS A 1 101 ? -9.097 7.746 -1.920 1.00 92.50 101 LYS A CA 1
ATOM 811 C C . LYS A 1 101 ? -7.577 7.722 -2.099 1.00 92.50 101 LYS A C 1
ATOM 813 O O . LYS A 1 101 ? -7.083 8.076 -3.166 1.00 92.50 101 LYS A O 1
ATOM 818 N N . VAL A 1 102 ? -6.845 7.203 -1.115 1.00 92.00 102 VAL A N 1
ATOM 819 C CA . VAL A 1 102 ? -5.377 7.098 -1.177 1.00 92.00 102 VAL A CA 1
ATOM 820 C C . VAL A 1 102 ? -4.926 6.191 -2.323 1.00 92.00 102 VAL A C 1
ATOM 822 O O . VAL A 1 102 ? -3.924 6.469 -2.975 1.00 92.00 102 VAL A O 1
ATOM 825 N N . MET A 1 103 ? -5.671 5.124 -2.621 1.00 93.19 103 MET A N 1
ATOM 826 C CA . MET A 1 103 ? -5.378 4.265 -3.767 1.00 93.19 103 MET A CA 1
ATOM 827 C C . MET A 1 103 ? -5.562 5.000 -5.096 1.00 93.19 103 MET A C 1
ATOM 829 O O . MET A 1 103 ? -4.723 4.836 -5.976 1.00 93.19 103 MET A O 1
ATOM 833 N N . SER A 1 104 ? -6.612 5.814 -5.233 1.00 91.69 104 SER A N 1
ATOM 834 C CA . SER A 1 104 ? -6.829 6.615 -6.440 1.00 91.69 104 SER A CA 1
ATOM 835 C C . SER A 1 104 ? -5.688 7.610 -6.664 1.00 91.69 104 SER A C 1
ATOM 837 O O . SER A 1 104 ? -5.153 7.675 -7.766 1.00 91.69 104 SER A O 1
ATOM 839 N N . GLU A 1 105 ? -5.230 8.287 -5.605 1.00 91.69 105 GLU A N 1
ATOM 840 C CA . GLU A 1 105 ? -4.087 9.205 -5.656 1.00 91.69 105 GLU A CA 1
ATOM 841 C C . GLU A 1 105 ? -2.789 8.464 -6.002 1.00 91.69 105 GLU A C 1
ATOM 843 O O . GLU A 1 105 ? -2.070 8.872 -6.913 1.00 91.69 105 GLU A O 1
ATOM 848 N N . LEU A 1 106 ? -2.515 7.325 -5.357 1.00 91.44 106 LEU A N 1
ATOM 849 C CA . LEU A 1 106 ? -1.343 6.501 -5.663 1.00 91.44 106 LEU A CA 1
ATOM 850 C C . LEU A 1 106 ? -1.343 6.002 -7.105 1.00 91.44 106 LEU A C 1
ATOM 852 O O . LEU A 1 106 ? -0.293 6.042 -7.731 1.00 91.44 106 LEU A O 1
ATOM 856 N N . GLN A 1 107 ? -2.483 5.565 -7.643 1.00 90.62 107 GLN A N 1
ATOM 857 C CA . GLN A 1 107 ? -2.569 5.039 -9.007 1.00 90.62 107 GLN A CA 1
ATOM 858 C C . GLN A 1 107 ? -2.318 6.095 -10.085 1.00 90.62 107 GLN A C 1
ATOM 860 O O . GLN A 1 107 ? -1.881 5.732 -11.174 1.00 90.62 107 GLN A O 1
ATOM 865 N N . THR A 1 108 ? -2.521 7.386 -9.793 1.00 88.69 108 THR A N 1
ATOM 866 C CA . THR A 1 108 ? -2.154 8.454 -10.742 1.00 88.69 108 THR A CA 1
ATOM 867 C C . THR A 1 108 ? -0.648 8.550 -10.987 1.00 88.69 108 THR A C 1
ATOM 869 O O . THR A 1 108 ? -0.233 8.956 -12.070 1.00 88.69 108 THR A O 1
ATOM 872 N N . VAL A 1 109 ? 0.170 8.153 -10.005 1.00 85.56 109 VAL A N 1
ATOM 873 C CA . VAL A 1 109 ? 1.637 8.272 -10.055 1.00 85.56 109 VAL A CA 1
ATOM 874 C C . VAL A 1 109 ? 2.318 6.898 -10.143 1.00 85.56 109 VAL A C 1
ATOM 876 O O . VAL A 1 109 ? 3.381 6.762 -10.743 1.00 85.56 109 VAL A O 1
ATOM 879 N N . PHE A 1 110 ? 1.709 5.864 -9.559 1.00 86.12 110 PHE A N 1
ATOM 880 C CA . PHE A 1 110 ? 2.280 4.534 -9.364 1.00 86.12 110 PHE A CA 1
ATOM 881 C C . PHE A 1 110 ? 1.233 3.424 -9.562 1.00 86.12 110 PHE A C 1
ATOM 883 O O . PHE A 1 110 ? 0.388 3.169 -8.702 1.00 86.12 110 PHE A O 1
ATOM 890 N N . SER A 1 111 ? 1.359 2.666 -10.648 1.00 83.94 111 SER A N 1
ATOM 891 C CA . SER A 1 111 ? 0.420 1.590 -11.006 1.00 83.94 111 SER A CA 1
ATOM 892 C C . SER A 1 111 ? 0.540 0.317 -10.149 1.00 83.94 111 SER A C 1
ATOM 894 O O . SER A 1 111 ? -0.351 -0.526 -10.157 1.00 83.94 111 SER A O 1
ATOM 896 N N . ASP A 1 112 ? 1.617 0.173 -9.373 1.00 86.31 112 ASP A N 1
ATOM 897 C CA . ASP A 1 112 ? 1.974 -1.074 -8.671 1.00 86.31 112 ASP A CA 1
ATOM 898 C C . ASP A 1 112 ? 1.355 -1.210 -7.264 1.00 86.31 112 ASP A C 1
ATOM 900 O O . ASP A 1 112 ? 1.799 -2.021 -6.433 1.00 86.31 112 ASP A O 1
ATOM 904 N N . TRP A 1 113 ? 0.384 -0.360 -6.931 1.00 89.44 113 TRP A N 1
ATOM 905 C CA . TRP A 1 113 ? -0.283 -0.357 -5.632 1.00 89.44 113 TRP A CA 1
ATOM 906 C C . TRP A 1 113 ? -1.606 -1.112 -5.663 1.00 89.44 113 TRP A C 1
ATOM 908 O O . TRP A 1 113 ? -2.440 -0.936 -6.545 1.00 89.44 113 TRP A O 1
ATOM 918 N N . THR A 1 114 ? -1.811 -1.936 -4.637 1.00 91.25 114 THR A N 1
ATOM 919 C CA . THR A 1 114 ? -3.048 -2.688 -4.418 1.00 91.25 114 THR A CA 1
ATOM 920 C C . THR A 1 114 ? -3.641 -2.345 -3.057 1.00 91.25 114 THR A C 1
ATOM 922 O O . THR A 1 114 ? -2.909 -2.027 -2.114 1.00 91.25 114 THR A O 1
ATOM 925 N N . VAL A 1 115 ? -4.963 -2.489 -2.914 1.00 91.44 115 VAL A N 1
ATOM 926 C CA . VAL A 1 115 ? -5.683 -2.312 -1.635 1.00 91.44 115 VAL A CA 1
ATOM 927 C C . VAL A 1 115 ? -5.021 -3.111 -0.507 1.00 91.44 115 VAL A C 1
ATOM 929 O O . VAL A 1 115 ? -4.798 -2.597 0.590 1.00 91.44 115 VAL A O 1
ATOM 932 N N . GLY A 1 116 ? -4.657 -4.370 -0.780 1.00 91.75 116 GLY A N 1
ATOM 933 C CA . GLY A 1 116 ? -3.995 -5.241 0.192 1.00 91.75 116 GLY A CA 1
ATOM 934 C C . GLY A 1 116 ? -2.659 -4.675 0.672 1.00 91.75 116 GLY A C 1
ATOM 935 O O . GLY A 1 116 ? -2.372 -4.704 1.870 1.00 91.75 116 GLY A O 1
ATOM 936 N N . ARG A 1 117 ? -1.876 -4.085 -0.239 1.00 91.44 117 ARG A N 1
ATOM 937 C CA . ARG A 1 117 ? -0.598 -3.440 0.077 1.00 91.44 117 ARG A CA 1
ATOM 938 C C . 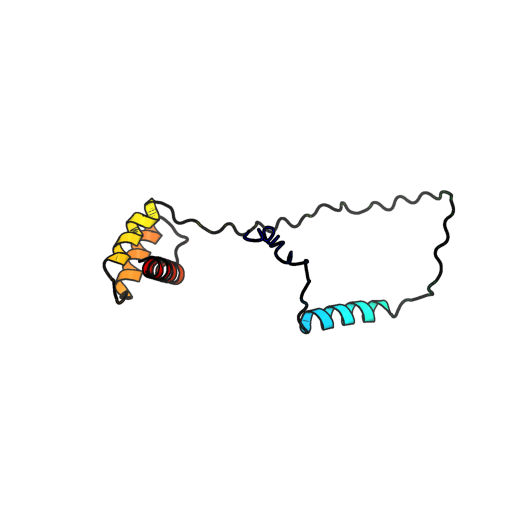ARG A 1 117 ? -0.783 -2.187 0.932 1.00 91.44 117 ARG A C 1
ATOM 940 O O . ARG A 1 117 ? -0.036 -2.015 1.890 1.00 91.44 117 ARG A O 1
ATOM 947 N N . VAL A 1 118 ? -1.790 -1.361 0.644 1.00 92.00 118 VAL A N 1
ATOM 948 C CA . VAL A 1 118 ? -2.129 -0.176 1.453 1.00 92.00 118 VAL A CA 1
ATOM 949 C C . VAL A 1 118 ? -2.518 -0.585 2.879 1.00 92.00 118 VAL A C 1
ATOM 951 O O . VAL A 1 118 ? -1.953 -0.082 3.851 1.00 92.00 118 VAL A O 1
ATOM 954 N N . ARG A 1 119 ? -3.397 -1.588 3.023 1.00 92.44 119 ARG A N 1
ATOM 955 C CA . ARG A 1 119 ? -3.778 -2.143 4.337 1.00 92.44 119 ARG A CA 1
ATOM 956 C C . ARG A 1 119 ? -2.588 -2.730 5.087 1.00 92.44 119 ARG A C 1
ATOM 958 O O . ARG A 1 119 ? -2.524 -2.631 6.310 1.00 92.44 119 ARG A O 1
ATOM 965 N N . GLN A 1 120 ? -1.684 -3.405 4.380 1.00 91.56 120 GLN A N 1
ATOM 966 C CA . GLN A 1 120 ? -0.477 -3.968 4.979 1.00 91.56 120 GLN A CA 1
ATOM 967 C C . GLN A 1 120 ? 0.464 -2.862 5.463 1.00 91.56 120 GLN A C 1
ATOM 969 O O . GLN A 1 120 ? 1.012 -2.968 6.555 1.00 91.56 120 GLN A O 1
ATOM 974 N N . TYR A 1 121 ? 0.632 -1.800 4.673 1.00 91.38 121 TYR A N 1
ATOM 975 C CA . TYR A 1 121 ? 1.461 -0.654 5.028 1.00 91.38 121 TYR A CA 1
ATOM 976 C C . TYR A 1 121 ? 0.957 0.036 6.300 1.00 91.38 121 TYR A C 1
ATOM 978 O O . TYR A 1 121 ? 1.733 0.217 7.236 1.00 91.38 121 TYR A O 1
ATOM 986 N N . TRP A 1 122 ? -0.347 0.324 6.374 1.00 91.44 122 TRP A N 1
ATOM 987 C CA . TRP A 1 122 ? -0.964 0.914 7.565 1.00 91.44 122 TRP A CA 1
ATOM 988 C C . TRP A 1 122 ? -0.769 0.026 8.804 1.00 91.44 122 TRP A C 1
ATOM 990 O O . TRP A 1 122 ? -0.233 0.488 9.809 1.00 91.44 122 TRP A O 1
ATOM 1000 N N . ARG A 1 123 ? -1.073 -1.280 8.707 1.00 90.31 123 ARG A N 1
ATOM 1001 C CA . ARG A 1 123 ? -0.868 -2.245 9.808 1.00 90.31 123 ARG A CA 1
ATOM 1002 C C . ARG A 1 123 ? 0.584 -2.312 10.286 1.00 90.31 123 ARG A C 1
ATOM 1004 O O . ARG A 1 123 ? 0.832 -2.300 11.487 1.00 90.31 123 ARG A O 1
ATOM 1011 N N . ASN A 1 124 ? 1.541 -2.361 9.359 1.00 90.38 124 ASN A N 1
ATOM 1012 C CA . ASN A 1 124 ? 2.966 -2.423 9.692 1.00 90.38 124 ASN A CA 1
ATOM 1013 C C . ASN A 1 124 ? 3.455 -1.165 10.422 1.00 90.38 124 ASN A C 1
ATOM 1015 O O . ASN A 1 124 ? 4.418 -1.250 11.179 1.00 90.38 124 ASN A O 1
ATOM 1019 N N . ASN A 1 125 ? 2.843 -0.006 10.171 1.00 87.44 125 ASN A N 1
ATOM 1020 C CA . ASN A 1 125 ? 3.204 1.232 10.856 1.00 87.44 125 ASN A CA 1
ATOM 1021 C C . ASN A 1 125 ? 2.510 1.380 12.213 1.00 87.44 125 ASN A C 1
ATOM 1023 O O . ASN A 1 125 ? 3.126 1.916 13.126 1.00 87.44 125 ASN A O 1
ATOM 1027 N N . GLN A 1 126 ? 1.295 0.849 12.381 1.00 85.31 126 GLN A N 1
ATOM 1028 C CA . GLN A 1 126 ? 0.629 0.806 13.690 1.00 85.31 126 GLN A CA 1
ATOM 1029 C C . GLN A 1 126 ? 1.409 -0.034 14.714 1.00 85.31 126 GLN A C 1
ATOM 1031 O O . GLN A 1 126 ? 1.475 0.325 15.877 1.00 85.31 126 GLN A O 1
ATOM 1036 N N . GLN A 1 127 ? 2.068 -1.114 14.281 1.00 77.00 127 GLN A N 1
ATOM 1037 C CA . GLN A 1 127 ? 2.896 -1.965 15.155 1.00 77.00 127 GLN A CA 1
ATOM 1038 C C . GLN A 1 127 ? 4.244 -1.347 15.564 1.00 77.00 127 GLN A C 1
ATOM 1040 O O . GLN A 1 127 ? 4.970 -1.947 16.352 1.00 77.00 127 GLN A O 1
ATOM 1045 N N . LYS A 1 128 ? 4.628 -0.215 14.964 1.00 71.19 128 LYS A N 1
ATOM 1046 C CA . LYS A 1 128 ? 5.890 0.482 15.256 1.00 71.19 128 LYS A CA 1
ATOM 1047 C C . LYS A 1 128 ? 5.721 1.676 16.196 1.00 71.19 128 LYS A C 1
ATOM 1049 O O . LYS A 1 128 ? 6.741 2.237 16.591 1.00 71.19 128 LYS A O 1
ATOM 1054 N N . LYS A 1 129 ? 4.481 2.091 16.464 1.00 57.59 129 LYS A N 1
ATOM 1055 C CA . LYS A 1 129 ? 4.158 3.044 17.530 1.00 57.59 129 LYS A CA 1
ATOM 1056 C C . LYS A 1 129 ? 4.234 2.319 18.872 1.00 57.59 129 LYS A C 1
ATOM 1058 O O . LYS A 1 129 ? 4.720 2.959 19.826 1.00 57.59 129 LYS A O 1
#